Protein AF-A0A0Q5K9X2-F1 (afdb_monomer_lite)

pLDDT: mean 85.11, std 12.48, range [45.16, 95.94]

Radius of gyration: 14.35 Å; chains: 1; bounding box: 30×28×37 Å

Sequence (102 aa):
MVTTEERLELVGGVWAYQDRLATAFNEISVLEQMGEEGWELTGFGPLVLSFRRPEDAALRTRWTYERQQGRFTQKLRQELEGAGWLYVGSWMGTYHYFKRPA

Secondary structure (DSSP, 8-state):
---HHHHHHHHT-PEEEEEEE--TTTHHHHHHHHHHTTPEEEEEETTEEEEEEESSGGG---EEEEEEES---HHHHHHHHHTTPEEEEEETTTEEEEEEE-

Structure (mmCIF, N/CA/C/O backbone):
data_AF-A0A0Q5K9X2-F1
#
_entry.id   AF-A0A0Q5K9X2-F1
#
loop_
_atom_site.group_PDB
_atom_site.id
_atom_site.type_symbol
_atom_site.label_atom_id
_atom_site.label_alt_id
_atom_site.label_comp_id
_atom_site.label_asym_id
_atom_site.label_entity_id
_atom_site.label_seq_id
_atom_site.pdbx_PDB_ins_code
_atom_site.Cartn_x
_atom_site.Cartn_y
_atom_site.Cartn_z
_atom_site.occupancy
_atom_site.B_iso_or_equiv
_atom_site.auth_seq_id
_atom_site.auth_comp_id
_atom_site.auth_asym_id
_atom_site.auth_atom_id
_atom_site.pdbx_PDB_model_num
ATOM 1 N N . MET A 1 1 ? -14.033 -12.447 -19.405 1.00 45.16 1 MET A N 1
ATOM 2 C CA . MET A 1 1 ? -13.034 -11.371 -19.246 1.00 45.16 1 MET A CA 1
ATOM 3 C C . MET A 1 1 ? -11.890 -12.010 -18.496 1.00 45.16 1 MET A C 1
ATOM 5 O O . MET A 1 1 ? -12.144 -12.488 -17.405 1.00 45.16 1 MET A O 1
ATOM 9 N N . VAL A 1 2 ? -10.723 -12.143 -19.123 1.00 50.34 2 VAL A N 1
ATOM 10 C CA . VAL A 1 2 ? -9.549 -12.759 -18.486 1.00 50.34 2 VAL A CA 1
ATOM 11 C C . VAL A 1 2 ? -9.025 -11.765 -17.455 1.00 50.34 2 VAL A C 1
ATOM 13 O O . VAL A 1 2 ? -8.784 -10.608 -17.815 1.00 50.34 2 VAL A O 1
ATOM 16 N N . THR A 1 3 ? -8.930 -12.165 -16.191 1.00 63.16 3 THR A N 1
ATOM 17 C CA . THR A 1 3 ? -8.421 -11.294 -15.126 1.00 63.16 3 THR A CA 1
ATOM 18 C C . THR A 1 3 ? -6.924 -11.036 -15.320 1.00 63.16 3 THR A C 1
ATOM 20 O O . THR A 1 3 ? -6.219 -11.768 -16.018 1.00 63.16 3 THR A O 1
ATOM 23 N N . THR A 1 4 ? -6.406 -9.959 -14.728 1.00 59.94 4 THR A N 1
ATOM 24 C CA . THR A 1 4 ? -4.965 -9.650 -14.769 1.00 59.94 4 THR A CA 1
ATOM 25 C C . THR A 1 4 ? -4.130 -10.800 -14.196 1.00 59.94 4 THR A C 1
ATOM 27 O O . THR A 1 4 ? -3.042 -11.074 -14.697 1.00 59.94 4 THR A O 1
ATOM 30 N N . GLU A 1 5 ? -4.673 -11.512 -13.206 1.00 59.03 5 GLU A N 1
ATOM 31 C CA . GLU A 1 5 ? -4.080 -12.710 -12.601 1.00 59.03 5 GLU A CA 1
ATOM 32 C C . GLU A 1 5 ? -3.961 -13.857 -13.617 1.00 59.03 5 GLU A C 1
ATOM 34 O O . GLU A 1 5 ? -2.868 -14.393 -13.796 1.00 59.03 5 GLU A O 1
ATOM 39 N N . GLU A 1 6 ? -5.016 -14.139 -14.391 1.00 56.31 6 GLU A N 1
ATOM 40 C CA . GLU A 1 6 ? -4.977 -15.159 -15.451 1.00 56.31 6 GLU A CA 1
ATOM 41 C C . GLU A 1 6 ? -3.966 -14.813 -16.566 1.00 56.31 6 GLU A C 1
ATOM 43 O O . GLU A 1 6 ? -3.324 -15.705 -17.122 1.00 56.31 6 GLU A O 1
ATOM 48 N N . ARG A 1 7 ? -3.756 -13.524 -16.886 1.00 55.16 7 ARG A N 1
ATOM 49 C CA . ARG A 1 7 ? -2.707 -13.100 -17.842 1.00 55.16 7 ARG A CA 1
ATOM 50 C C . ARG A 1 7 ? -1.291 -13.325 -17.316 1.00 55.16 7 ARG A C 1
ATOM 52 O O . ARG A 1 7 ? -0.410 -13.658 -18.104 1.00 55.16 7 ARG A O 1
ATOM 59 N N . LEU A 1 8 ? -1.063 -13.127 -16.020 1.00 53.69 8 LEU A N 1
ATOM 60 C CA . LEU A 1 8 ? 0.245 -13.336 -15.394 1.00 53.69 8 LEU A CA 1
ATOM 61 C C . LEU A 1 8 ? 0.619 -14.826 -15.367 1.00 53.69 8 LEU A C 1
ATOM 63 O O . LEU A 1 8 ? 1.775 -15.162 -15.630 1.00 53.69 8 LEU A O 1
ATOM 67 N N . GLU A 1 9 ? -0.354 -15.712 -15.132 1.00 54.94 9 GLU A N 1
ATOM 68 C CA . GLU A 1 9 ? -0.157 -17.168 -15.194 1.00 54.94 9 GLU A CA 1
ATOM 69 C C . GLU A 1 9 ? 0.063 -17.673 -16.629 1.00 54.94 9 GLU A C 1
ATOM 71 O O . GLU A 1 9 ? 0.918 -18.529 -16.854 1.00 54.94 9 GLU A O 1
ATOM 76 N N . LEU A 1 10 ? -0.630 -17.099 -17.620 1.00 54.28 10 LEU A N 1
ATOM 77 C CA . LEU A 1 10 ? -0.487 -17.468 -19.038 1.00 54.28 10 LEU A CA 1
ATOM 78 C C . LEU A 1 10 ? 0.857 -17.060 -19.668 1.00 54.28 10 LEU A C 1
ATOM 80 O O . LEU A 1 10 ? 1.244 -17.640 -20.682 1.00 54.28 10 LEU A O 1
ATOM 84 N N . VAL A 1 11 ? 1.564 -16.076 -19.099 1.00 53.62 11 VAL A N 1
ATOM 85 C CA . VAL A 1 11 ? 2.824 -15.532 -19.654 1.00 53.62 11 VAL A CA 1
ATOM 86 C C . VAL A 1 11 ? 4.059 -15.940 -18.833 1.00 53.62 11 VAL A C 1
ATOM 88 O O . VAL A 1 11 ? 5.185 -15.709 -19.264 1.00 53.62 11 VAL A O 1
ATOM 91 N N . GLY A 1 12 ? 3.894 -16.583 -17.672 1.00 55.38 12 GLY A N 1
ATOM 92 C CA . GLY A 1 12 ? 5.019 -16.818 -16.759 1.00 55.38 12 GLY A CA 1
ATOM 93 C C . GLY A 1 12 ? 5.569 -15.495 -16.220 1.00 55.38 12 GLY A C 1
ATOM 94 O O . GLY A 1 12 ? 6.771 -15.246 -16.279 1.00 55.38 12 GLY A O 1
ATOM 95 N N . GLY A 1 13 ? 4.669 -14.612 -15.770 1.00 64.19 13 GLY A N 1
ATOM 96 C CA . GLY A 1 13 ? 4.981 -13.233 -15.408 1.00 64.19 13 GLY A CA 1
ATOM 97 C C . GLY A 1 13 ? 6.133 -13.134 -14.412 1.00 64.19 13 GLY A C 1
ATOM 98 O O . GLY A 1 13 ? 5.997 -13.511 -13.247 1.00 64.19 13 GLY A O 1
ATOM 99 N N . VAL A 1 14 ? 7.268 -12.611 -14.875 1.00 84.62 14 VAL A N 1
ATOM 100 C CA . VAL A 1 14 ? 8.418 -12.343 -14.016 1.00 84.62 14 VAL A CA 1
ATOM 101 C C . VAL A 1 14 ? 8.119 -11.101 -13.185 1.00 84.62 14 VAL A C 1
ATOM 103 O O . VAL A 1 14 ? 7.695 -10.060 -13.699 1.00 84.62 14 VAL A O 1
ATOM 106 N N . TRP A 1 15 ? 8.305 -11.231 -11.876 1.00 88.44 15 TRP A N 1
ATOM 107 C CA . TRP A 1 15 ? 8.113 -10.153 -10.920 1.00 88.44 15 TRP A CA 1
ATOM 108 C C . TRP A 1 15 ? 9.462 -9.553 -10.550 1.00 88.44 15 TRP A C 1
ATOM 110 O O . TRP A 1 15 ? 10.370 -10.261 -10.117 1.00 88.44 15 TRP A O 1
ATOM 120 N N . ALA A 1 16 ? 9.565 -8.234 -10.660 1.00 92.56 16 ALA A N 1
ATOM 121 C CA . ALA A 1 16 ? 10.620 -7.478 -10.015 1.00 92.56 16 ALA A CA 1
ATOM 122 C C . ALA A 1 16 ? 10.238 -7.230 -8.554 1.00 92.56 16 ALA A C 1
ATOM 124 O O . ALA A 1 16 ? 9.074 -6.959 -8.251 1.00 92.56 16 ALA A O 1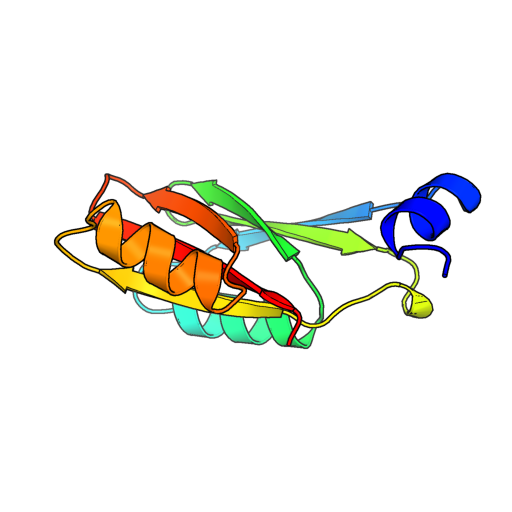
ATOM 125 N N . TYR A 1 17 ? 11.231 -7.263 -7.669 1.00 93.75 17 TYR A N 1
ATOM 126 C CA . TYR A 1 17 ? 11.089 -6.953 -6.249 1.00 93.75 17 TYR A CA 1
ATOM 127 C C . TYR A 1 17 ? 12.029 -5.813 -5.884 1.00 93.75 17 TYR A C 1
ATOM 129 O O . TYR A 1 17 ? 13.157 -5.752 -6.377 1.00 93.75 17 TYR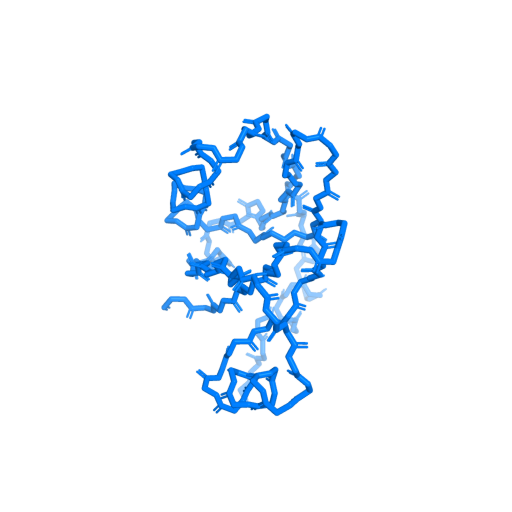 A O 1
ATOM 137 N N . GLN A 1 18 ? 11.566 -4.904 -5.033 1.00 94.31 18 GLN A N 1
ATOM 138 C CA . GLN A 1 18 ? 12.376 -3.786 -4.574 1.00 94.31 18 GLN A CA 1
ATOM 139 C C . GLN A 1 18 ? 12.018 -3.403 -3.145 1.00 94.31 18 GLN A C 1
ATOM 141 O O . GLN A 1 18 ? 10.850 -3.193 -2.821 1.00 94.31 18 GLN A O 1
ATOM 146 N N . ASP A 1 19 ? 13.051 -3.223 -2.327 1.00 94.75 19 ASP A N 1
ATOM 147 C CA . ASP A 1 19 ? 12.925 -2.647 -0.997 1.00 94.75 19 ASP A CA 1
ATOM 148 C C . ASP A 1 19 ? 13.279 -1.158 -1.021 1.00 94.75 19 ASP A C 1
ATOM 150 O O . ASP A 1 19 ? 14.204 -0.713 -1.712 1.00 94.75 19 ASP A O 1
ATOM 154 N N . ARG A 1 20 ? 12.542 -0.371 -0.241 1.00 93.38 20 ARG A N 1
ATOM 155 C CA . ARG A 1 20 ? 12.797 1.054 -0.033 1.00 93.38 20 ARG A CA 1
ATOM 156 C C . ARG A 1 20 ? 12.913 1.339 1.448 1.00 93.38 20 ARG A C 1
ATOM 158 O O . ARG A 1 20 ? 12.025 1.003 2.225 1.00 93.38 20 ARG A O 1
ATOM 165 N N . LEU A 1 21 ? 13.991 2.020 1.819 1.00 90.69 21 LEU A N 1
ATOM 166 C CA . LEU A 1 21 ? 14.114 2.571 3.158 1.00 90.69 21 LEU A CA 1
ATOM 167 C C . LEU A 1 21 ? 13.141 3.742 3.310 1.00 90.69 21 LEU A C 1
ATOM 169 O O . LEU A 1 21 ? 13.132 4.665 2.491 1.00 90.69 21 LEU A O 1
ATOM 173 N N . ALA A 1 22 ? 12.337 3.696 4.362 1.00 86.88 22 ALA A N 1
ATOM 174 C CA . ALA A 1 22 ? 11.328 4.694 4.667 1.00 86.88 22 ALA A CA 1
ATOM 175 C C . ALA A 1 22 ? 11.271 4.928 6.177 1.00 86.88 22 ALA A C 1
ATOM 177 O O . ALA A 1 22 ? 11.137 4.007 6.968 1.00 86.88 22 ALA A O 1
ATOM 178 N N . THR A 1 23 ? 11.358 6.180 6.591 1.00 82.25 23 THR A N 1
ATOM 179 C CA . THR A 1 23 ? 11.038 6.628 7.946 1.00 82.25 23 THR A CA 1
ATOM 180 C C . THR A 1 23 ? 9.575 7.047 8.007 1.00 82.25 23 THR A C 1
ATOM 182 O O . THR A 1 23 ? 8.999 7.417 6.989 1.00 82.25 23 THR A O 1
ATOM 185 N N . ALA A 1 24 ? 8.984 7.114 9.202 1.00 73.25 24 ALA A N 1
ATOM 186 C CA . ALA A 1 24 ? 7.582 7.512 9.369 1.00 73.25 24 ALA A CA 1
ATOM 187 C C . ALA A 1 24 ? 7.212 8.880 8.741 1.00 73.25 24 ALA A C 1
ATOM 189 O O . ALA A 1 24 ? 6.021 9.128 8.524 1.00 73.25 24 ALA A O 1
ATOM 190 N N . PHE A 1 25 ? 8.207 9.735 8.457 1.00 78.06 25 PHE A N 1
ATOM 191 C CA . PHE A 1 25 ? 8.058 11.058 7.845 1.00 78.06 25 PHE A CA 1
ATOM 192 C C . PHE A 1 25 ? 8.086 11.047 6.311 1.00 78.06 25 PHE A C 1
ATOM 194 O O . PHE A 1 25 ? 7.323 11.786 5.700 1.00 78.06 25 PHE A O 1
ATOM 201 N N . ASN A 1 26 ? 8.943 10.234 5.683 1.00 86.81 26 ASN A N 1
ATOM 202 C CA . ASN A 1 26 ? 9.053 10.168 4.214 1.00 86.81 26 ASN A CA 1
ATOM 203 C C . ASN A 1 26 ? 8.299 8.974 3.607 1.00 86.81 26 ASN A C 1
ATOM 205 O O . ASN A 1 26 ? 8.229 8.846 2.389 1.00 86.81 26 ASN A O 1
ATOM 209 N N . GLU A 1 27 ? 7.727 8.116 4.451 1.00 87.44 27 GLU A N 1
ATOM 210 C CA . GLU A 1 27 ? 7.013 6.909 4.049 1.00 87.44 27 GLU A CA 1
ATOM 211 C C . GLU A 1 27 ? 5.879 7.179 3.062 1.00 87.44 27 GLU A C 1
ATOM 213 O O . GLU A 1 27 ? 5.763 6.465 2.073 1.00 87.44 27 GLU A O 1
ATOM 218 N N . ILE A 1 28 ? 5.087 8.233 3.285 1.00 88.81 28 ILE A N 1
ATOM 219 C CA . ILE A 1 28 ? 3.975 8.583 2.392 1.00 88.81 28 ILE A CA 1
ATOM 220 C C . ILE A 1 28 ? 4.499 8.945 1.001 1.00 88.81 28 ILE A C 1
ATOM 222 O O . ILE A 1 28 ? 4.036 8.379 0.020 1.00 88.81 28 ILE A O 1
ATOM 226 N N . SER A 1 29 ? 5.537 9.779 0.915 1.00 91.25 29 SER A N 1
ATOM 227 C CA . SER A 1 29 ? 6.136 10.155 -0.370 1.00 91.25 29 SER A CA 1
ATOM 228 C C . SER A 1 29 ? 6.773 8.967 -1.096 1.00 91.25 29 SER A C 1
ATOM 230 O O . SER A 1 29 ? 6.706 8.888 -2.320 1.00 91.25 29 SER A O 1
ATOM 232 N N . VAL A 1 30 ? 7.375 8.021 -0.362 1.00 93.38 30 VAL A N 1
ATOM 233 C CA . VAL A 1 30 ? 7.883 6.770 -0.950 1.00 93.38 30 VAL A CA 1
ATOM 234 C C . VAL A 1 30 ? 6.730 5.935 -1.501 1.00 93.38 30 VAL A C 1
ATOM 236 O O . VAL A 1 30 ? 6.834 5.436 -2.617 1.00 93.38 30 VAL A O 1
ATOM 239 N N . LEU A 1 31 ? 5.633 5.794 -0.756 1.00 92.94 31 LEU A N 1
ATOM 240 C CA . LEU A 1 31 ? 4.456 5.056 -1.210 1.00 92.94 31 LEU A CA 1
ATOM 241 C C . LEU A 1 31 ? 3.838 5.695 -2.459 1.00 92.94 31 LEU A C 1
ATOM 243 O O . LEU A 1 31 ? 3.575 4.983 -3.421 1.00 92.94 31 LEU A O 1
ATOM 247 N N . GLU A 1 32 ? 3.664 7.017 -2.477 1.00 93.75 32 GLU A N 1
ATOM 248 C CA . GLU A 1 32 ? 3.146 7.754 -3.638 1.00 93.75 32 GLU A CA 1
ATOM 249 C C . GLU A 1 32 ? 4.029 7.550 -4.873 1.00 93.75 32 GLU A C 1
ATOM 251 O O . GLU A 1 32 ? 3.529 7.168 -5.931 1.00 93.75 32 GLU A O 1
ATOM 256 N N . GLN A 1 33 ? 5.349 7.720 -4.731 1.00 94.81 33 GLN A N 1
ATOM 257 C CA . GLN A 1 33 ? 6.290 7.504 -5.830 1.00 94.81 33 GLN A CA 1
ATOM 258 C C . GLN A 1 33 ? 6.205 6.069 -6.369 1.00 94.81 33 GLN A C 1
ATOM 260 O O . GLN A 1 33 ? 6.064 5.851 -7.572 1.00 94.81 33 GLN A O 1
ATOM 265 N N . MET A 1 34 ? 6.290 5.082 -5.478 1.00 95.44 34 MET A N 1
ATOM 266 C CA . MET A 1 34 ? 6.277 3.671 -5.860 1.00 95.44 34 MET A CA 1
ATOM 267 C C . MET A 1 34 ? 4.933 3.293 -6.500 1.00 95.44 34 MET A C 1
ATOM 269 O O . MET A 1 34 ? 4.903 2.567 -7.494 1.00 95.44 34 MET A O 1
ATOM 273 N N . GLY A 1 35 ? 3.830 3.840 -5.989 1.00 94.31 35 GLY A N 1
ATOM 274 C CA . GLY A 1 35 ? 2.490 3.637 -6.524 1.00 94.31 35 GLY A CA 1
ATOM 275 C C . GLY A 1 35 ? 2.305 4.170 -7.940 1.00 94.31 35 GLY A C 1
ATOM 276 O O . GLY A 1 35 ? 1.789 3.445 -8.794 1.00 94.31 35 GLY A O 1
ATOM 277 N N . GLU A 1 36 ? 2.800 5.376 -8.224 1.00 94.56 36 GLU A N 1
ATOM 278 C CA . GLU A 1 36 ? 2.781 5.964 -9.572 1.00 94.56 36 GLU A CA 1
ATOM 279 C C . GLU A 1 36 ? 3.624 5.163 -10.572 1.00 94.56 36 GLU A C 1
ATOM 281 O O . GLU A 1 36 ? 3.259 5.009 -11.740 1.00 94.56 36 GLU A O 1
ATOM 286 N N . GLU A 1 37 ? 4.730 4.584 -10.107 1.00 93.50 37 GLU A N 1
ATOM 287 C CA . GLU A 1 37 ? 5.580 3.690 -10.894 1.00 93.50 37 GLU A CA 1
ATOM 288 C C . GLU A 1 37 ? 4.984 2.273 -11.058 1.00 93.50 37 GLU A C 1
ATOM 290 O O . GLU A 1 37 ? 5.540 1.432 -11.775 1.00 93.50 37 GLU A O 1
ATOM 295 N N . GLY A 1 38 ? 3.847 1.992 -10.421 1.00 94.44 38 GLY A N 1
ATOM 296 C CA . GLY A 1 38 ? 3.130 0.721 -10.495 1.00 94.44 38 GLY A CA 1
ATOM 297 C C . GLY A 1 38 ? 3.701 -0.388 -9.615 1.00 94.44 38 GLY A C 1
ATOM 298 O O . GLY A 1 38 ? 3.426 -1.565 -9.840 1.00 94.44 38 GLY A O 1
ATOM 299 N N . TRP A 1 39 ? 4.516 -0.033 -8.626 1.00 95.88 39 TRP A N 1
ATOM 300 C CA . TRP A 1 39 ? 4.976 -0.961 -7.606 1.00 95.88 39 TRP A CA 1
ATOM 301 C C . TRP A 1 39 ? 3.875 -1.207 -6.587 1.00 95.88 39 TRP A C 1
ATOM 303 O O . TRP A 1 39 ? 3.349 -0.263 -6.005 1.00 95.88 39 TRP A O 1
ATOM 313 N N . GLU A 1 40 ? 3.562 -2.478 -6.362 1.00 95.00 40 GLU A N 1
ATOM 314 C CA . GLU A 1 40 ? 2.609 -2.983 -5.381 1.00 95.00 40 GLU A CA 1
ATOM 315 C C . GLU A 1 40 ? 3.315 -3.243 -4.044 1.00 95.00 40 GLU A C 1
ATOM 317 O O . GLU A 1 40 ? 4.276 -4.010 -3.992 1.00 95.00 40 GLU A O 1
ATOM 322 N N . LEU A 1 41 ? 2.818 -2.671 -2.947 1.00 94.38 41 LEU A N 1
ATOM 323 C CA . LEU A 1 41 ? 3.319 -2.942 -1.602 1.00 94.38 41 LEU A CA 1
ATOM 324 C C . LEU A 1 41 ? 2.930 -4.363 -1.177 1.00 94.38 41 LEU A C 1
ATOM 326 O O . LEU A 1 41 ? 1.743 -4.709 -1.127 1.00 94.38 41 LEU A O 1
ATOM 330 N N . THR A 1 42 ? 3.922 -5.180 -0.842 1.00 92.44 42 THR A N 1
ATOM 331 C CA . THR A 1 42 ? 3.737 -6.578 -0.416 1.00 92.44 42 THR A CA 1
ATOM 332 C C . THR A 1 42 ? 4.063 -6.800 1.048 1.00 92.44 42 THR A C 1
ATOM 334 O O . THR A 1 42 ? 3.604 -7.778 1.630 1.00 92.44 42 THR A O 1
ATOM 337 N N . GLY A 1 43 ? 4.853 -5.915 1.650 1.00 88.88 43 GLY A N 1
ATOM 338 C CA . GLY A 1 43 ? 5.261 -6.040 3.038 1.00 88.88 43 GLY A CA 1
ATOM 339 C C . GLY A 1 43 ? 5.953 -4.789 3.549 1.00 88.88 43 GLY A C 1
ATOM 340 O O . GLY A 1 43 ? 6.219 -3.846 2.806 1.00 88.88 43 GLY A O 1
ATOM 341 N N . PHE A 1 44 ? 6.227 -4.788 4.844 1.00 87.69 44 PHE A N 1
ATOM 342 C CA . PHE A 1 44 ? 6.923 -3.710 5.529 1.00 87.69 44 PHE A CA 1
ATOM 343 C C . PHE A 1 44 ? 7.647 -4.273 6.755 1.00 87.69 44 PHE A C 1
ATOM 345 O O . PHE A 1 44 ? 7.250 -5.288 7.331 1.00 87.69 44 PHE A O 1
ATOM 352 N N . GLY A 1 45 ? 8.712 -3.594 7.158 1.00 83.44 45 GLY A N 1
ATOM 353 C CA . GLY A 1 45 ? 9.510 -3.887 8.341 1.00 83.44 45 GLY A CA 1
ATOM 354 C C . GLY A 1 45 ? 10.015 -2.594 8.984 1.00 83.44 45 GLY A C 1
ATOM 355 O O . GLY A 1 45 ? 9.655 -1.501 8.543 1.00 83.44 45 GLY A O 1
ATOM 356 N N . PRO A 1 46 ? 10.849 -2.678 10.033 1.00 81.62 46 PRO A N 1
ATOM 357 C CA . PRO A 1 46 ? 11.435 -1.496 10.651 1.00 81.62 46 PRO A CA 1
ATOM 358 C C . PRO A 1 46 ? 12.198 -0.659 9.618 1.00 81.62 46 PRO A C 1
ATOM 360 O O . PRO A 1 46 ? 13.249 -1.062 9.130 1.00 81.62 46 PRO A O 1
ATOM 363 N N . LEU A 1 47 ? 11.646 0.512 9.303 1.00 84.25 47 LEU A N 1
ATOM 364 C CA . LEU A 1 47 ? 12.177 1.470 8.335 1.00 84.25 47 LEU A CA 1
ATOM 365 C C . LEU A 1 47 ? 12.322 0.959 6.890 1.00 84.25 47 LEU A C 1
ATOM 367 O O . LEU A 1 47 ? 13.095 1.524 6.114 1.00 84.25 47 LEU A O 1
ATOM 371 N N . VAL A 1 48 ? 11.600 -0.098 6.514 1.00 90.88 48 VAL A N 1
ATOM 372 C CA . VAL A 1 48 ? 11.669 -0.684 5.171 1.00 90.88 48 VAL A CA 1
ATOM 373 C C . VAL A 1 48 ? 10.277 -1.009 4.643 1.00 90.88 48 VAL A C 1
ATOM 375 O O . VAL A 1 48 ? 9.432 -1.538 5.363 1.00 90.88 48 VAL A O 1
ATOM 378 N N . LEU A 1 49 ? 10.048 -0.701 3.372 1.00 92.25 49 LEU A N 1
ATOM 379 C CA . LEU A 1 49 ? 8.865 -1.080 2.610 1.00 92.25 49 LEU A CA 1
ATOM 380 C C . LEU A 1 49 ? 9.289 -2.004 1.471 1.00 92.25 49 LEU A C 1
ATOM 382 O O . LEU A 1 49 ? 10.222 -1.674 0.738 1.00 92.25 49 LEU A O 1
ATOM 386 N N . SER A 1 50 ? 8.587 -3.119 1.309 1.00 94.31 50 SER A N 1
ATOM 387 C CA . SER A 1 50 ? 8.868 -4.119 0.280 1.00 94.31 50 SER A CA 1
ATOM 388 C C . SER A 1 50 ? 7.794 -4.090 -0.791 1.00 94.31 50 SER A C 1
ATOM 390 O O . SER A 1 50 ? 6.596 -4.156 -0.491 1.00 94.31 50 SER A O 1
ATOM 392 N N . PHE A 1 51 ? 8.230 -4.025 -2.043 1.00 95.81 51 PHE A N 1
ATOM 393 C CA . PHE A 1 51 ? 7.361 -3.907 -3.199 1.00 95.81 51 PHE A CA 1
ATOM 394 C C . PHE A 1 51 ? 7.632 -4.990 -4.235 1.00 95.81 51 PHE A C 1
ATOM 396 O O . PHE A 1 51 ? 8.750 -5.496 -4.354 1.00 95.81 51 PHE A O 1
ATOM 403 N N . ARG A 1 52 ? 6.619 -5.267 -5.056 1.00 94.38 52 ARG A N 1
ATOM 404 C CA . ARG A 1 52 ? 6.757 -6.039 -6.292 1.00 94.38 52 ARG A CA 1
ATOM 405 C C . ARG A 1 52 ? 6.092 -5.339 -7.468 1.00 94.38 52 ARG A C 1
ATOM 407 O O . ARG A 1 52 ? 5.180 -4.538 -7.284 1.00 94.38 52 ARG A O 1
ATOM 414 N N . ARG A 1 53 ? 6.504 -5.671 -8.684 1.00 93.56 53 ARG A N 1
ATOM 415 C CA . ARG A 1 53 ? 5.861 -5.201 -9.916 1.00 93.56 53 ARG A CA 1
ATOM 416 C C . ARG A 1 53 ? 6.119 -6.184 -11.054 1.00 93.56 53 ARG A C 1
ATOM 418 O O . ARG A 1 53 ? 7.213 -6.744 -11.092 1.00 93.56 53 ARG A O 1
ATOM 425 N N . PRO A 1 54 ? 5.192 -6.368 -12.005 1.00 91.00 54 PRO A N 1
ATOM 426 C CA . PRO A 1 54 ? 5.499 -7.112 -13.219 1.00 91.00 54 PRO A CA 1
ATOM 427 C C . PRO A 1 54 ? 6.645 -6.444 -13.991 1.00 91.00 54 PRO A C 1
ATOM 429 O O . PRO A 1 54 ? 6.676 -5.216 -14.153 1.00 91.00 54 PRO A O 1
ATOM 432 N N . GLU A 1 55 ? 7.598 -7.240 -14.476 1.00 88.06 55 GLU A N 1
ATOM 433 C CA . GLU A 1 55 ? 8.651 -6.720 -15.352 1.00 88.06 55 GLU A CA 1
ATOM 434 C C . GLU A 1 55 ? 8.058 -6.171 -16.652 1.00 88.06 55 GLU A C 1
ATOM 436 O O . GLU A 1 55 ? 8.442 -5.081 -17.092 1.00 88.06 55 GLU A O 1
ATOM 441 N N . ASP A 1 56 ? 7.048 -6.857 -17.193 1.00 87.25 56 ASP A N 1
ATOM 442 C CA . ASP A 1 56 ? 6.279 -6.397 -18.345 1.00 87.25 56 ASP A CA 1
ATOM 443 C C . ASP A 1 56 ? 5.502 -5.115 -18.014 1.00 87.25 56 ASP A C 1
ATOM 445 O O . ASP A 1 56 ? 4.614 -5.088 -17.158 1.00 87.25 56 ASP A O 1
ATOM 449 N N . ALA A 1 57 ? 5.828 -4.041 -18.735 1.00 86.62 57 ALA A N 1
ATOM 450 C CA . ALA A 1 57 ? 5.182 -2.746 -18.595 1.00 86.62 57 ALA A CA 1
ATOM 451 C C . ALA A 1 57 ? 3.680 -2.777 -18.918 1.00 86.62 57 ALA A C 1
ATOM 453 O O . ALA A 1 57 ? 2.932 -2.004 -18.322 1.00 86.62 57 ALA A O 1
ATOM 454 N N . ALA A 1 58 ? 3.229 -3.675 -19.798 1.00 86.31 58 ALA A N 1
ATOM 455 C CA . ALA A 1 58 ? 1.822 -3.808 -20.170 1.00 86.31 58 ALA A CA 1
ATOM 456 C C . ALA A 1 58 ? 0.948 -4.388 -19.044 1.00 86.31 58 ALA A C 1
ATOM 458 O O . ALA A 1 58 ? -0.276 -4.272 -19.097 1.00 86.31 58 ALA A O 1
ATOM 459 N N . LEU A 1 59 ? 1.567 -5.005 -18.031 1.00 85.50 59 LEU A N 1
ATOM 460 C CA . LEU A 1 59 ? 0.888 -5.602 -16.878 1.00 85.50 59 LEU A CA 1
ATOM 461 C C . LEU A 1 59 ? 0.969 -4.723 -15.621 1.00 85.50 59 LEU A C 1
ATOM 463 O O . LEU A 1 59 ? 0.442 -5.099 -14.574 1.00 85.50 59 LEU A O 1
ATOM 467 N N . ARG A 1 60 ? 1.639 -3.566 -15.690 1.00 89.25 60 ARG A N 1
ATOM 468 C CA . ARG A 1 60 ? 1.810 -2.676 -14.536 1.00 89.25 60 ARG A CA 1
ATOM 469 C C . ARG A 1 60 ? 0.515 -1.926 -14.243 1.00 89.25 60 ARG A C 1
ATOM 471 O O . ARG A 1 60 ? 0.005 -1.195 -15.088 1.00 89.25 60 ARG A O 1
ATOM 478 N N . THR A 1 61 ? 0.051 -2.047 -13.005 1.00 90.94 61 THR A N 1
ATOM 479 C CA . THR A 1 61 ? -1.078 -1.289 -12.456 1.00 90.94 61 THR A CA 1
ATOM 480 C C . THR A 1 61 ? -0.542 -0.236 -11.501 1.00 90.94 61 THR A C 1
ATOM 482 O O . THR A 1 61 ? 0.339 -0.543 -10.700 1.00 90.94 61 THR A O 1
ATOM 485 N N . ARG A 1 62 ? -1.057 0.994 -11.577 1.00 94.81 62 ARG A N 1
ATOM 486 C CA . ARG A 1 62 ? -0.746 2.038 -10.593 1.00 94.81 62 ARG A CA 1
ATOM 487 C C . ARG A 1 62 ? -1.462 1.765 -9.280 1.00 94.81 62 ARG A C 1
ATOM 489 O O . ARG A 1 62 ? -2.567 1.225 -9.275 1.00 94.81 62 ARG A O 1
ATOM 496 N N . TRP A 1 63 ? -0.844 2.167 -8.179 1.00 95.44 63 TRP A N 1
ATOM 497 C CA . TRP A 1 63 ? -1.378 1.935 -6.843 1.00 95.44 63 TRP A CA 1
ATOM 498 C C . TRP A 1 63 ? -1.534 3.240 -6.081 1.00 95.44 63 TRP A C 1
ATOM 500 O O . TRP A 1 63 ? -0.627 4.064 -6.051 1.00 95.44 63 TRP A O 1
ATOM 510 N N . THR A 1 64 ? -2.672 3.401 -5.415 1.00 95.94 64 THR A N 1
ATOM 511 C CA . THR A 1 64 ? -2.839 4.397 -4.356 1.00 95.94 64 THR A CA 1
ATOM 512 C C . THR A 1 64 ? -2.626 3.721 -3.011 1.00 95.94 64 THR A C 1
ATOM 514 O O . THR A 1 64 ? -3.120 2.613 -2.786 1.00 95.94 64 THR A O 1
ATOM 517 N N . TYR A 1 65 ? -1.931 4.402 -2.105 1.00 94.44 65 TYR A N 1
ATOM 518 C CA . TYR A 1 65 ? -1.686 3.936 -0.746 1.00 94.44 65 TYR A CA 1
ATOM 519 C C . TYR A 1 65 ? -2.290 4.880 0.276 1.00 94.44 65 TYR A C 1
ATOM 521 O O . TYR A 1 65 ? -2.288 6.094 0.091 1.00 94.44 65 TYR A O 1
ATOM 529 N N . GLU A 1 66 ? -2.751 4.314 1.383 1.00 91.12 66 GLU A N 1
ATOM 530 C CA . GLU A 1 66 ? -3.226 5.082 2.523 1.00 91.12 66 GLU A CA 1
ATOM 531 C C . GLU A 1 66 ? -2.687 4.478 3.817 1.00 91.12 66 GLU A C 1
ATOM 533 O O . GLU A 1 66 ? -2.692 3.259 4.013 1.00 91.12 66 GLU A O 1
ATOM 538 N N . ARG A 1 67 ? -2.202 5.348 4.706 1.00 89.62 67 ARG A N 1
ATOM 539 C CA . ARG A 1 67 ?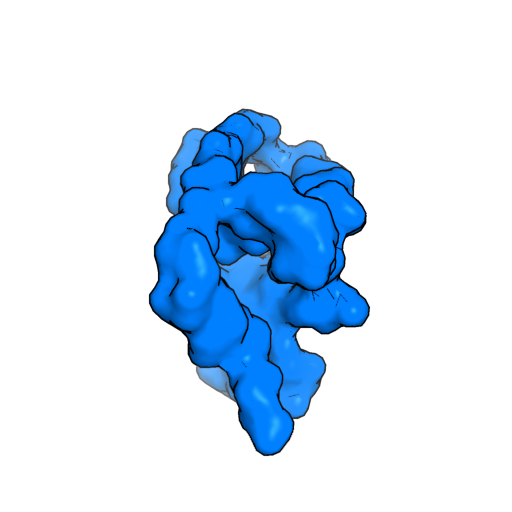 -1.747 4.973 6.043 1.00 89.62 67 ARG A CA 1
ATOM 540 C C . ARG A 1 67 ? -2.687 5.569 7.073 1.00 89.62 67 ARG A C 1
ATOM 542 O O . ARG A 1 67 ? -2.684 6.778 7.293 1.00 89.62 67 ARG A O 1
ATOM 549 N N . GLN A 1 68 ? -3.429 4.706 7.746 1.00 88.12 68 GLN A N 1
ATOM 550 C CA . GLN A 1 68 ? -4.287 5.085 8.858 1.00 88.12 68 GLN A CA 1
ATOM 551 C C . GLN A 1 68 ? -3.513 5.009 10.175 1.00 88.12 68 GLN A C 1
ATOM 553 O O . GLN A 1 68 ? -2.759 4.062 10.412 1.00 88.12 68 GLN A O 1
ATOM 558 N N . GLN A 1 69 ? -3.687 6.023 11.023 1.00 84.44 69 GLN A N 1
ATOM 559 C CA . GLN A 1 69 ? -3.056 6.118 12.340 1.00 84.44 69 GLN A CA 1
ATOM 560 C C . GLN A 1 69 ? -4.103 6.024 13.449 1.00 84.44 69 GLN A C 1
ATOM 562 O O . GLN A 1 69 ? -5.222 6.516 13.310 1.00 84.44 69 GLN A O 1
ATOM 567 N N . GLY A 1 70 ? -3.713 5.461 14.590 1.00 75.81 70 GLY A N 1
ATOM 568 C CA . GLY A 1 70 ? -4.523 5.487 15.806 1.00 75.81 70 GLY A CA 1
ATOM 569 C C . GLY A 1 70 ? -5.429 4.268 15.961 1.00 75.81 70 GLY A C 1
ATOM 570 O O . GLY A 1 70 ? -5.029 3.146 15.666 1.00 75.81 70 GLY A O 1
ATOM 571 N N . ARG A 1 71 ? -6.632 4.463 16.520 1.00 70.00 71 ARG A N 1
ATOM 572 C CA . ARG A 1 71 ? -7.495 3.357 16.964 1.00 70.00 71 ARG A CA 1
ATOM 573 C C . ARG A 1 71 ? -8.115 2.633 15.769 1.00 70.00 71 ARG A C 1
ATOM 575 O O . ARG A 1 71 ? -9.220 2.946 15.335 1.00 70.00 71 ARG A O 1
ATOM 582 N N . PHE A 1 72 ? -7.398 1.640 15.266 1.00 80.50 72 PHE A N 1
ATOM 583 C CA . PHE A 1 72 ? -7.879 0.774 14.208 1.00 80.50 72 PHE A CA 1
ATOM 584 C C . PHE A 1 72 ? -8.995 -0.134 14.715 1.00 80.50 72 PHE A C 1
ATOM 586 O O . PHE A 1 72 ? -8.818 -0.898 15.665 1.00 80.50 72 PHE A O 1
ATOM 593 N N . THR A 1 73 ? -10.164 -0.043 14.088 1.00 85.00 73 THR A N 1
ATOM 594 C CA . THR A 1 73 ? -11.317 -0.886 14.414 1.00 85.00 73 THR A CA 1
ATOM 595 C C . THR A 1 73 ? -11.647 -1.789 13.237 1.00 85.00 73 THR A C 1
ATOM 597 O O . THR A 1 73 ? -11.420 -1.436 12.081 1.00 85.00 73 THR 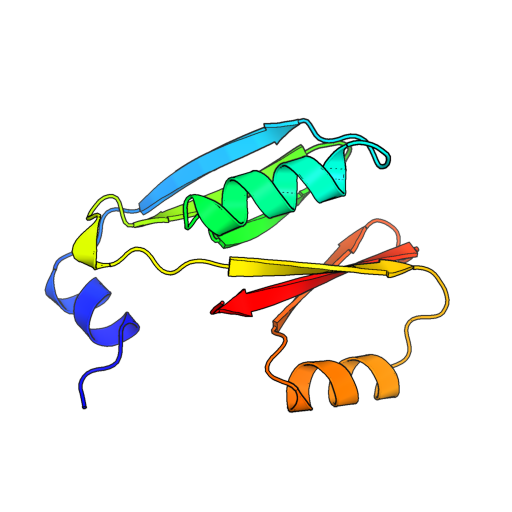A O 1
ATOM 600 N N . GLN A 1 74 ? -12.241 -2.948 13.524 1.00 86.06 74 GLN A N 1
ATOM 601 C CA . GLN A 1 74 ? -12.733 -3.845 12.478 1.00 86.06 74 GLN A CA 1
ATOM 602 C C . GLN A 1 74 ? -13.760 -3.153 11.569 1.00 86.06 74 GLN A C 1
ATOM 604 O O . GLN A 1 74 ? -13.776 -3.408 10.371 1.00 86.06 74 GLN A O 1
ATOM 609 N N . LYS A 1 75 ? -14.556 -2.227 12.119 1.00 88.62 75 LYS A N 1
ATOM 610 C CA . LYS A 1 75 ? -15.503 -1.414 11.351 1.00 88.62 75 LYS A CA 1
ATOM 611 C C . LYS A 1 75 ? -14.793 -0.528 10.322 1.00 88.62 75 LYS A C 1
ATOM 613 O O . LYS A 1 75 ? -15.147 -0.584 9.153 1.00 88.62 75 LYS A O 1
ATOM 618 N N . LEU A 1 76 ? -13.763 0.217 10.735 1.00 87.81 76 LEU A N 1
ATOM 619 C CA . LEU A 1 76 ? -12.974 1.051 9.818 1.00 87.81 76 LEU A CA 1
ATOM 620 C C . LEU A 1 76 ? -12.344 0.206 8.703 1.00 87.81 76 LEU A C 1
ATOM 622 O O . LEU A 1 76 ? -12.353 0.597 7.540 1.00 87.81 76 LEU A O 1
ATOM 626 N N . ARG A 1 77 ? -11.832 -0.982 9.051 1.00 88.50 77 ARG A N 1
ATOM 627 C CA . ARG A 1 77 ? -11.305 -1.923 8.060 1.00 88.50 77 ARG A CA 1
ATOM 628 C C . ARG A 1 77 ? -12.364 -2.309 7.029 1.00 88.50 77 ARG A C 1
ATOM 630 O O . ARG A 1 77 ? -12.082 -2.246 5.842 1.00 88.50 77 ARG A O 1
ATOM 637 N N . GLN A 1 78 ? -13.560 -2.681 7.477 1.00 91.25 78 GLN A N 1
ATOM 638 C CA . GLN A 1 78 ? -14.660 -3.075 6.595 1.00 91.25 78 GLN A CA 1
ATOM 639 C C . GLN A 1 78 ? -15.149 -1.920 5.715 1.00 91.25 78 GLN A C 1
ATOM 641 O O . GLN A 1 78 ? -15.476 -2.142 4.554 1.00 91.25 78 GLN A O 1
ATOM 646 N N . GLU A 1 79 ? -15.185 -0.694 6.240 1.00 92.00 79 GLU A N 1
ATOM 647 C CA . GLU A 1 79 ? -15.530 0.504 5.464 1.00 92.00 79 GLU A CA 1
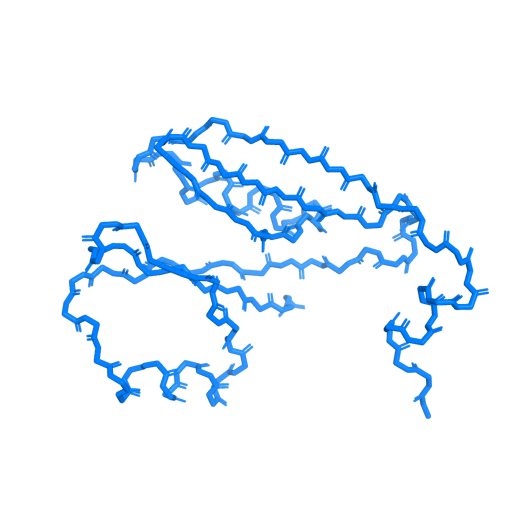ATOM 648 C C . GLU A 1 79 ? -14.510 0.751 4.343 1.00 92.00 79 GLU A C 1
ATOM 650 O O . GLU A 1 79 ? -14.894 0.981 3.197 1.00 92.00 79 GLU A O 1
ATOM 655 N N . LEU A 1 80 ? -13.214 0.633 4.649 1.00 92.12 80 LEU A N 1
ATOM 656 C CA . LEU A 1 80 ? -12.141 0.775 3.664 1.00 92.12 80 LEU A CA 1
ATOM 657 C C . LEU A 1 80 ? -12.153 -0.362 2.633 1.00 92.12 80 LEU A C 1
ATOM 659 O O . LEU A 1 80 ? -12.085 -0.092 1.435 1.00 92.12 80 LEU A O 1
ATOM 663 N N . GLU A 1 81 ? -12.306 -1.612 3.071 1.00 92.38 81 GLU A N 1
ATOM 664 C CA . GLU A 1 81 ? -12.446 -2.771 2.179 1.00 92.38 81 GLU A CA 1
ATOM 665 C C . GLU A 1 81 ? -13.670 -2.623 1.259 1.00 92.38 81 GLU A C 1
ATOM 667 O O . GLU A 1 81 ? -13.571 -2.867 0.057 1.00 92.38 81 GLU A O 1
ATOM 672 N N . GLY A 1 82 ? -14.793 -2.113 1.777 1.00 92.00 82 GLY A N 1
ATOM 673 C CA . GLY A 1 82 ? -15.979 -1.775 0.985 1.00 92.00 82 GLY A CA 1
ATOM 674 C C . GLY A 1 82 ? -15.755 -0.644 -0.027 1.00 92.00 82 GLY A C 1
ATOM 675 O O . GLY A 1 82 ? -16.411 -0.615 -1.066 1.00 92.00 82 GLY A O 1
ATOM 676 N N . ALA A 1 83 ? -14.802 0.252 0.233 1.00 92.50 83 ALA A N 1
ATOM 677 C CA . ALA A 1 83 ? -14.366 1.302 -0.689 1.00 92.50 83 ALA A CA 1
ATOM 678 C C . ALA A 1 83 ? -13.258 0.844 -1.666 1.00 92.50 83 ALA A C 1
ATOM 680 O O . ALA A 1 83 ? -12.697 1.668 -2.394 1.00 92.50 83 ALA A O 1
ATOM 681 N N . GLY A 1 84 ? -12.937 -0.455 -1.692 1.00 93.44 84 GLY A N 1
ATOM 682 C CA . GLY A 1 84 ? -11.953 -1.047 -2.600 1.00 93.44 84 GLY A CA 1
ATOM 683 C C . GLY A 1 84 ? -10.510 -1.008 -2.094 1.00 93.44 84 GLY A C 1
ATOM 684 O O . GLY A 1 84 ? -9.589 -1.293 -2.859 1.00 93.44 84 GLY A O 1
ATOM 685 N N . TRP A 1 85 ? -10.288 -0.663 -0.824 1.00 95.25 85 TRP A N 1
ATOM 686 C CA . TRP A 1 85 ? -8.964 -0.717 -0.215 1.00 95.25 85 TRP A CA 1
ATOM 687 C C . TRP A 1 85 ? -8.622 -2.121 0.273 1.00 95.25 85 TRP A C 1
ATOM 689 O O . TRP A 1 85 ? -9.356 -2.748 1.027 1.00 95.25 85 TRP A O 1
ATOM 699 N N . LEU A 1 86 ? -7.440 -2.590 -0.092 1.00 93.88 86 LEU A N 1
ATOM 700 C CA . LEU A 1 86 ? -6.870 -3.846 0.362 1.00 93.88 86 LEU A CA 1
ATOM 701 C C . LEU A 1 86 ? -5.958 -3.586 1.557 1.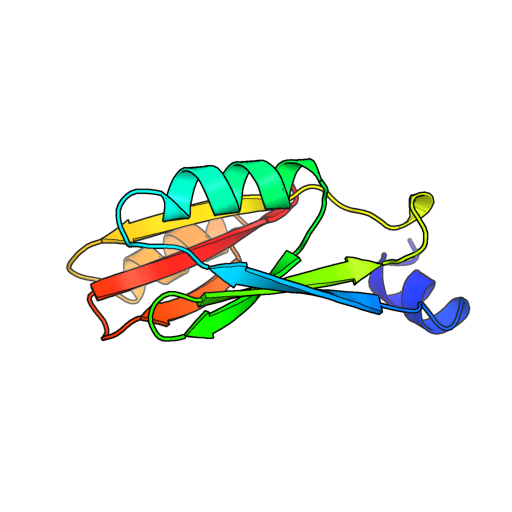00 93.88 86 LEU A C 1
ATOM 703 O O . LEU A 1 86 ? -5.012 -2.799 1.474 1.00 93.88 86 LEU A O 1
ATOM 707 N N . TYR A 1 87 ? -6.224 -4.271 2.666 1.00 91.94 87 TYR A N 1
ATOM 708 C CA . TYR A 1 87 ? -5.377 -4.200 3.850 1.00 91.94 87 TYR A CA 1
ATOM 709 C C . TYR A 1 87 ? -4.062 -4.955 3.628 1.00 91.94 87 TYR A C 1
ATOM 711 O O . TYR A 1 87 ? -4.071 -6.141 3.300 1.00 91.94 87 TYR A O 1
ATOM 719 N N . VAL A 1 88 ? -2.933 -4.277 3.836 1.00 91.19 88 VAL A N 1
ATOM 720 C CA . VAL A 1 88 ? -1.593 -4.874 3.720 1.00 91.19 88 VAL A CA 1
ATOM 721 C C . VAL A 1 88 ? -1.114 -5.379 5.078 1.00 91.19 88 VAL A C 1
ATOM 723 O O . VAL A 1 88 ? -0.601 -6.488 5.190 1.00 91.19 88 VAL A O 1
ATOM 726 N N . GLY A 1 89 ? -1.298 -4.583 6.131 1.00 88.50 89 GLY A N 1
ATOM 727 C CA . GLY A 1 89 ? -0.887 -4.947 7.482 1.00 88.50 89 GLY A CA 1
ATOM 728 C C . GLY A 1 89 ? -0.716 -3.737 8.391 1.00 88.50 89 GLY A C 1
ATOM 729 O O . GLY A 1 89 ? -1.006 -2.604 8.007 1.00 88.50 89 GLY A O 1
ATOM 730 N N . SER A 1 90 ? -0.240 -3.988 9.611 1.00 87.12 90 SER A N 1
ATOM 731 C CA . SER A 1 90 ? 0.044 -2.945 10.595 1.00 87.12 90 SER A CA 1
ATOM 732 C C . SER A 1 90 ? 1.469 -2.996 11.125 1.00 87.12 90 SER A C 1
ATOM 734 O O . SER A 1 90 ? 1.926 -4.065 11.537 1.00 87.12 90 SER A O 1
ATOM 736 N N . TRP A 1 91 ? 2.122 -1.841 11.243 1.00 80.69 91 TRP A N 1
ATOM 737 C CA . TRP A 1 91 ? 3.374 -1.708 11.983 1.00 80.69 91 TRP A CA 1
ATOM 738 C C . TRP A 1 91 ? 3.098 -1.346 13.448 1.00 80.69 91 TRP A C 1
ATOM 740 O O . TRP A 1 91 ? 2.485 -0.316 13.743 1.00 80.69 91 TRP A O 1
ATOM 750 N N . MET A 1 92 ? 3.519 -2.230 14.363 1.00 77.69 92 MET A N 1
ATOM 751 C CA . MET A 1 92 ? 3.359 -2.111 15.825 1.00 77.69 92 MET A CA 1
ATOM 752 C C . MET A 1 92 ? 1.923 -1.810 16.306 1.00 77.69 92 MET A C 1
ATOM 754 O O . MET A 1 92 ? 1.733 -1.305 17.407 1.00 77.69 92 MET A O 1
ATOM 758 N N . GLY A 1 93 ? 0.905 -2.100 15.486 1.00 75.69 93 GLY A N 1
ATOM 759 C CA . GLY A 1 93 ? -0.498 -1.785 15.784 1.00 75.69 93 GLY A CA 1
ATOM 760 C C . GLY A 1 93 ? -0.842 -0.288 15.786 1.00 75.69 93 GLY A C 1
ATOM 761 O O . GLY A 1 93 ? -1.930 0.071 16.226 1.00 75.69 93 GLY A O 1
ATOM 762 N N . THR A 1 94 ? 0.066 0.575 15.318 1.00 80.12 94 THR A N 1
ATOM 763 C CA . THR A 1 94 ? -0.124 2.038 15.296 1.00 80.12 94 THR A CA 1
ATOM 764 C C . THR A 1 94 ? -0.404 2.553 13.890 1.00 80.12 94 THR A C 1
ATOM 766 O O . THR A 1 94 ? -1.233 3.446 13.709 1.00 80.12 94 THR A O 1
ATOM 769 N N . TYR A 1 95 ? 0.293 1.997 12.898 1.00 84.94 95 TYR A N 1
ATOM 770 C CA . TYR A 1 95 ? 0.199 2.406 11.501 1.00 84.94 95 TYR A CA 1
ATOM 771 C C . TYR A 1 95 ? -0.368 1.261 10.681 1.00 84.94 95 TYR A C 1
ATOM 773 O O . TYR A 1 95 ? 0.222 0.184 10.651 1.00 84.94 95 TYR A O 1
ATOM 781 N N . HIS A 1 96 ? -1.503 1.494 10.032 1.00 89.25 96 HIS A N 1
ATOM 782 C CA . HIS A 1 96 ? -2.223 0.509 9.235 1.00 89.25 96 HIS A CA 1
ATOM 783 C C . HIS A 1 96 ? -2.143 0.892 7.765 1.00 89.25 96 HIS A C 1
ATOM 785 O O . HIS A 1 96 ? -2.557 1.989 7.391 1.00 89.25 96 HIS A O 1
ATOM 791 N N . TYR A 1 97 ? -1.609 -0.009 6.947 1.00 91.06 97 TYR A N 1
ATOM 792 C CA . TYR A 1 97 ? -1.340 0.238 5.537 1.00 91.06 97 TYR A CA 1
ATOM 793 C C . TYR A 1 97 ? -2.413 -0.392 4.667 1.00 91.06 97 TYR A C 1
ATOM 795 O O . TYR A 1 97 ? -2.735 -1.578 4.798 1.00 91.06 97 TYR A O 1
ATOM 803 N N . PHE A 1 98 ? -2.913 0.414 3.744 1.00 93.25 98 PHE A N 1
ATOM 804 C CA . PHE A 1 98 ? -3.892 0.042 2.744 1.00 93.25 98 PHE A CA 1
ATOM 805 C C . PHE A 1 98 ? -3.367 0.372 1.356 1.00 93.25 98 PHE A C 1
ATOM 807 O O . PHE A 1 98 ? -2.616 1.331 1.172 1.00 93.25 98 PHE A O 1
ATOM 814 N N . LYS A 1 99 ? -3.783 -0.420 0.373 1.00 95.12 99 LYS A N 1
ATOM 815 C CA . LYS A 1 99 ? -3.490 -0.193 -1.042 1.00 95.12 99 LYS A CA 1
ATOM 816 C C . LYS A 1 99 ? -4.732 -0.400 -1.886 1.00 95.12 99 LYS A C 1
ATOM 818 O O . LYS A 1 99 ? -5.575 -1.218 -1.536 1.00 95.12 99 LYS A O 1
ATOM 823 N N . ARG A 1 100 ? -4.829 0.276 -3.020 1.00 94.62 100 ARG A N 1
ATOM 824 C CA . ARG A 1 100 ? -5.838 -0.018 -4.041 1.00 94.62 100 ARG A CA 1
ATOM 825 C C . ARG A 1 100 ? -5.292 0.279 -5.434 1.00 94.62 100 ARG A C 1
ATOM 827 O O . ARG A 1 100 ? -4.397 1.121 -5.540 1.00 94.62 100 ARG A O 1
ATOM 834 N N . PRO A 1 101 ? -5.811 -0.370 -6.485 1.00 93.06 101 PRO A N 1
ATOM 835 C CA . PRO A 1 101 ? -5.585 0.085 -7.851 1.00 93.06 101 PRO A CA 1
ATOM 836 C C . PRO A 1 101 ? -6.024 1.550 -7.994 1.00 93.06 101 PRO A C 1
ATOM 838 O O . PRO A 1 101 ? -7.083 1.915 -7.475 1.00 93.06 101 PRO A O 1
ATOM 841 N N . ALA A 1 102 ? -5.182 2.372 -8.623 1.00 86.69 102 ALA A N 1
ATOM 842 C CA . ALA A 1 102 ? -5.484 3.775 -8.918 1.00 86.69 102 ALA A CA 1
ATOM 843 C C . ALA A 1 102 ? -6.467 3.918 -10.090 1.00 86.69 102 ALA A C 1
ATOM 845 O O . ALA A 1 102 ? -6.408 3.073 -11.015 1.00 86.69 102 ALA A O 1
#

Foldseek 3Di:
DQDLVNVCVVVVFDKDKDKDFADPVCVQVVLQVCLQVQWDFQDDDDRMTMTMATPDPVSRFGKDKDKDFDDDDPVVVVVCVVVAWDWRQDDVNGITMTMHGD